Protein AF-A0YTQ5-F1 (afdb_monomer)

Nearest PDB structures (foldseek):
  7znp-assembly1_A  TM=3.981E-01  e=5.243E-01  Alteromonas mediterranea
  6s9u-assembly1_A  TM=4.055E-01  e=9.397E-01  Ilumatobacter coccineus YM16-304
  5c2t-assembly1_D  TM=2.942E-01  e=3.392E+00  Ascaris suum
  6jwp-assembly1_E  TM=3.728E-01  e=4.540E+00  Saccharomyces cerevisiae S288C

Mean predicted aligned error: 13.23 Å

Foldseek 3Di:
DDDDDDDDDDPPPDDPDPVVVCCVVVVVVVVVQLVLQVVQQDDPVVVLVVVLVVVLVVCLVVQLDLVNDDPVCNVCSVVSSVVSSVVSVVCSVVSSVQQVVQWDWDDDSFWIWIWGQDPVPRWIKIWIGGRNDIDIDTPVNVVVVVVVVVVVVVVVVVPVPD

Secondary structure (DSSP, 8-state):
------------------HHHHHHHHHHHHHHHHHHHHHHSPPHHHHHHHHHHHHHHHHHHHHSSGGGS-GGGGGGHHHHHHHHHHHHHHTHHHHHHHHHHTEEEEE-SS-EEEEEEETTTTEEEEEEEETTEEEEEEHHHHHHHHHHHHHHHHHHHTSS--

pLDDT: mean 80.43, std 16.15, range [39.75, 96.88]

Solvent-accessible surface area (backbone atoms only — not comparable to full-atom values): 9324 Å² total; per-residue (Å²): 138,82,82,82,82,80,80,79,81,76,85,74,84,67,87,76,79,61,59,70,61,52,51,53,56,48,48,53,54,51,51,51,51,35,51,51,21,60,73,36,37,64,50,71,67,57,48,40,54,50,53,28,51,51,50,41,52,53,48,33,72,73,57,39,37,68,87,73,50,60,75,96,46,56,96,51,37,66,62,50,28,54,50,42,42,50,53,48,57,73,40,35,67,62,47,26,53,50,46,57,72,33,42,49,79,47,80,53,73,60,35,33,41,35,42,33,49,38,88,90,72,82,44,49,38,43,31,43,26,40,78,59,41,79,50,77,43,50,60,65,61,53,53,51,51,56,50,49,56,54,50,57,53,56,56,59,64,67,70,81,75,124

Structure (mmCIF, N/CA/C/O backbone):
data_AF-A0YTQ5-F1
#
_entry.id   AF-A0YTQ5-F1
#
loop_
_atom_site.group_PDB
_atom_site.id
_atom_site.type_symbol
_atom_site.label_atom_id
_atom_site.label_alt_id
_atom_site.label_comp_id
_atom_site.label_asym_id
_atom_site.label_entity_id
_atom_site.label_seq_id
_atom_site.pdbx_PDB_ins_code
_atom_site.Cartn_x
_atom_site.Cartn_y
_atom_site.Cartn_z
_atom_site.occupancy
_atom_site.B_iso_or_equiv
_atom_site.auth_seq_id
_atom_site.auth_comp_id
_atom_site.auth_asym_id
_atom_site.auth_atom_id
_atom_site.pdbx_PDB_model_num
ATOM 1 N N . MET A 1 1 ? 83.526 -1.079 -11.190 1.00 42.47 1 MET A N 1
ATOM 2 C CA . MET A 1 1 ? 82.740 -2.138 -11.859 1.00 42.47 1 MET A CA 1
ATOM 3 C C . MET A 1 1 ? 81.301 -2.007 -11.394 1.00 42.47 1 MET A C 1
ATOM 5 O O . MET A 1 1 ? 81.022 -2.315 -10.246 1.00 42.47 1 MET A O 1
ATOM 9 N N . ILE A 1 2 ? 80.430 -1.446 -12.232 1.00 43.84 2 ILE A N 1
ATOM 10 C CA . ILE A 1 2 ? 78.997 -1.292 -11.948 1.00 43.84 2 ILE A CA 1
ATOM 11 C C . ILE A 1 2 ? 78.307 -2.467 -12.641 1.00 43.84 2 ILE A C 1
ATOM 13 O O . ILE A 1 2 ? 78.365 -2.571 -13.864 1.00 43.84 2 ILE A O 1
ATOM 17 N N . GLY A 1 3 ? 77.753 -3.393 -11.859 1.00 43.78 3 GLY A N 1
ATOM 18 C CA . GLY A 1 3 ? 77.013 -4.539 -12.378 1.00 43.78 3 GLY A CA 1
ATOM 19 C C . GLY A 1 3 ? 75.691 -4.088 -12.994 1.00 43.78 3 GLY A C 1
ATOM 20 O O . GLY A 1 3 ? 74.918 -3.371 -12.362 1.00 43.78 3 GLY A O 1
ATOM 21 N N . THR A 1 4 ? 75.434 -4.497 -14.231 1.00 55.09 4 THR A N 1
ATOM 22 C CA . THR A 1 4 ? 74.148 -4.309 -14.904 1.00 55.09 4 THR A CA 1
ATOM 23 C C . THR A 1 4 ? 73.135 -5.296 -14.327 1.00 55.09 4 THR A C 1
ATOM 25 O O . THR A 1 4 ? 73.301 -6.507 -14.458 1.00 55.09 4 THR A O 1
ATOM 28 N N . PHE A 1 5 ? 72.088 -4.788 -13.675 1.00 56.31 5 PHE A N 1
ATOM 29 C CA . PHE A 1 5 ? 70.938 -5.597 -13.271 1.00 56.31 5 PHE A CA 1
ATOM 30 C C . PHE A 1 5 ? 70.065 -5.879 -14.496 1.00 56.31 5 PHE A C 1
ATOM 32 O O . PHE A 1 5 ? 69.359 -4.998 -14.988 1.00 56.31 5 PHE A O 1
ATOM 39 N N . ASP A 1 6 ? 70.112 -7.118 -14.977 1.00 59.19 6 ASP A N 1
ATOM 40 C CA . ASP A 1 6 ? 69.245 -7.608 -16.043 1.00 59.19 6 ASP A CA 1
ATOM 41 C C . ASP A 1 6 ? 67.831 -7.864 -15.494 1.00 59.19 6 ASP A C 1
ATOM 43 O O . ASP A 1 6 ? 67.603 -8.735 -14.647 1.00 59.19 6 ASP A O 1
ATOM 47 N N . ARG A 1 7 ? 66.854 -7.071 -15.946 1.00 57.75 7 ARG A N 1
ATOM 48 C CA . ARG A 1 7 ? 65.451 -7.191 -15.527 1.00 57.75 7 ARG A CA 1
ATOM 49 C C . ARG A 1 7 ? 64.755 -8.244 -16.388 1.00 57.75 7 ARG A C 1
ATOM 51 O O . ARG A 1 7 ? 64.278 -7.956 -17.484 1.00 57.75 7 ARG A O 1
ATOM 58 N N . LYS A 1 8 ? 64.656 -9.467 -15.863 1.00 50.00 8 LYS A N 1
ATOM 59 C CA . LYS A 1 8 ? 63.884 -10.576 -16.447 1.00 50.00 8 LYS A CA 1
ATOM 60 C C . LYS A 1 8 ? 62.426 -10.138 -16.680 1.00 50.00 8 LYS A C 1
ATOM 62 O O . LYS A 1 8 ? 61.692 -9.902 -15.720 1.00 50.00 8 LYS A O 1
ATOM 67 N N . LYS A 1 9 ? 61.996 -10.023 -17.945 1.00 56.59 9 LYS A N 1
ATOM 68 C CA . LYS A 1 9 ? 60.581 -9.812 -18.303 1.00 56.59 9 LYS A CA 1
ATOM 69 C C . LYS A 1 9 ? 59.762 -11.005 -17.810 1.00 56.59 9 LYS A C 1
ATOM 71 O O . LYS A 1 9 ? 59.988 -12.137 -18.233 1.00 56.59 9 LYS A O 1
ATOM 76 N N . ASN A 1 10 ? 58.821 -10.749 -16.909 1.00 58.88 10 ASN A N 1
ATOM 77 C CA . ASN A 1 10 ? 57.814 -11.716 -16.507 1.00 58.88 10 ASN A CA 1
ATOM 78 C C . ASN A 1 10 ? 56.768 -11.848 -17.625 1.00 58.88 10 ASN A C 1
ATOM 80 O O . ASN A 1 10 ? 56.145 -10.874 -18.040 1.00 58.88 10 ASN A O 1
ATOM 84 N N . ASN A 1 11 ? 56.572 -13.070 -18.120 1.00 57.09 11 ASN A N 1
ATOM 85 C CA . ASN A 1 11 ? 55.411 -13.408 -18.936 1.00 57.09 11 ASN A CA 1
ATOM 86 C C . ASN A 1 11 ? 54.188 -13.473 -18.017 1.00 57.09 11 ASN A C 1
ATOM 88 O O . ASN A 1 11 ? 53.799 -14.539 -17.544 1.00 57.09 11 ASN A O 1
ATOM 92 N N . SER A 1 12 ? 53.597 -12.315 -17.745 1.00 57.25 12 SER A N 1
ATOM 93 C CA . SER A 1 12 ? 52.259 -12.226 -17.177 1.00 57.25 12 SER A CA 1
ATOM 94 C C . SER A 1 12 ? 51.286 -12.673 -18.263 1.00 57.25 12 SER A C 1
ATOM 96 O O . SER A 1 12 ? 50.953 -11.899 -19.162 1.00 57.25 12 SER A O 1
ATOM 98 N N . GLY A 1 13 ? 50.875 -13.943 -18.221 1.00 56.34 13 GLY A N 1
ATOM 99 C CA . GLY A 1 13 ? 49.740 -14.455 -18.984 1.00 56.34 13 GLY A CA 1
ATOM 100 C C . GLY A 1 13 ? 48.479 -13.721 -18.542 1.00 56.34 13 GLY A C 1
ATOM 101 O O . GLY A 1 13 ? 47.751 -14.189 -17.675 1.00 56.34 13 GLY A O 1
ATOM 102 N N . GLY A 1 14 ? 48.284 -12.518 -19.077 1.00 55.03 14 GLY A N 1
ATOM 103 C CA . GLY A 1 14 ? 47.143 -11.677 -18.773 1.00 55.03 14 GLY A CA 1
ATOM 104 C C . GLY A 1 14 ? 45.879 -12.364 -19.257 1.00 55.03 14 GLY A C 1
ATOM 105 O O . GLY A 1 14 ? 45.774 -12.711 -20.434 1.00 55.03 14 GLY A O 1
ATOM 106 N N . PHE A 1 15 ? 44.924 -12.548 -18.349 1.00 65.88 15 PHE A N 1
ATOM 107 C CA . PHE A 1 15 ? 43.545 -12.839 -18.702 1.00 65.88 15 PHE A CA 1
ATOM 108 C C . PHE A 1 15 ? 43.096 -11.775 -19.711 1.00 65.88 15 PHE A C 1
ATOM 110 O O . PHE A 1 15 ? 43.028 -10.591 -19.385 1.00 65.88 15 PHE A O 1
ATOM 117 N N . LYS A 1 16 ? 42.889 -12.183 -20.966 1.00 65.12 16 LYS A N 1
ATOM 118 C CA . LYS A 1 16 ? 42.344 -11.336 -22.029 1.00 65.12 16 LYS A CA 1
ATOM 119 C C . LYS A 1 16 ? 40.848 -11.643 -22.117 1.00 65.12 16 LYS A C 1
ATOM 121 O O . LYS A 1 16 ? 40.485 -12.551 -22.865 1.00 65.12 16 LYS A O 1
ATOM 126 N N . PRO A 1 17 ? 39.981 -10.975 -21.332 1.00 63.59 17 PRO A N 1
ATOM 127 C CA . PRO A 1 17 ? 38.548 -11.192 -21.440 1.00 63.59 17 PRO A CA 1
ATOM 128 C C . PRO A 1 17 ? 38.102 -10.849 -22.858 1.00 63.59 17 PRO A C 1
ATOM 130 O O . PRO A 1 17 ? 38.421 -9.783 -23.390 1.00 63.59 17 PRO A O 1
ATOM 133 N N . ASN A 1 18 ? 37.365 -11.765 -23.478 1.00 71.81 18 ASN A N 1
ATOM 134 C CA . ASN A 1 18 ? 36.719 -11.497 -24.750 1.00 71.81 18 ASN A CA 1
ATOM 135 C C . ASN A 1 18 ? 35.462 -10.658 -24.482 1.00 71.81 18 ASN A C 1
ATOM 137 O O . ASN A 1 18 ? 34.367 -11.193 -24.318 1.00 71.81 18 ASN A O 1
ATOM 141 N N . TRP A 1 19 ? 35.641 -9.339 -24.373 1.00 73.00 19 TRP A N 1
ATOM 142 C CA . TRP A 1 19 ? 34.585 -8.384 -24.023 1.00 73.00 19 TRP A CA 1
ATOM 143 C C . TRP A 1 19 ? 33.344 -8.496 -24.918 1.00 73.00 19 TRP A C 1
ATOM 145 O O . TRP A 1 19 ? 32.240 -8.301 -24.427 1.00 73.00 19 TRP A O 1
ATOM 155 N N . GLY A 1 20 ? 33.492 -8.876 -26.191 1.00 71.94 20 GLY A N 1
ATOM 156 C CA . GLY A 1 20 ? 32.354 -9.093 -27.092 1.00 71.94 20 GLY A CA 1
ATOM 157 C C . GLY A 1 20 ? 31.476 -10.286 -26.698 1.00 71.94 20 GLY A C 1
ATOM 158 O O . GLY A 1 20 ? 30.254 -10.191 -26.758 1.00 71.94 20 GLY A O 1
ATOM 159 N N . ASP A 1 21 ? 32.078 -11.383 -26.230 1.00 72.19 21 ASP A N 1
ATOM 160 C CA . ASP A 1 21 ? 31.340 -12.583 -25.808 1.00 72.19 21 ASP A CA 1
ATOM 161 C C . ASP A 1 21 ? 30.689 -12.382 -24.427 1.00 72.19 21 ASP A C 1
ATOM 163 O O . ASP A 1 21 ? 29.564 -12.822 -24.187 1.00 72.19 21 ASP A O 1
ATOM 167 N N . PHE A 1 22 ? 31.357 -11.638 -23.535 1.00 69.44 22 PHE A N 1
ATOM 168 C CA . PHE A 1 22 ? 30.814 -11.271 -22.223 1.00 69.44 22 PHE A CA 1
ATOM 169 C C . PHE A 1 22 ? 29.667 -10.256 -22.332 1.00 69.44 22 PHE A C 1
ATOM 171 O O . PHE A 1 22 ? 28.631 -10.435 -21.697 1.00 69.44 22 PHE A O 1
ATOM 178 N N . LEU A 1 23 ? 29.810 -9.227 -23.176 1.00 76.88 23 LEU A N 1
ATOM 179 C CA . LEU A 1 23 ? 28.740 -8.263 -23.441 1.00 76.88 23 LEU A CA 1
ATOM 180 C C . LEU A 1 23 ? 27.572 -8.914 -24.187 1.00 76.88 23 LEU A C 1
ATOM 182 O O . LEU A 1 23 ? 26.428 -8.633 -23.853 1.00 76.88 23 LEU A O 1
ATOM 186 N N . GLY A 1 24 ? 27.832 -9.824 -25.131 1.00 79.12 24 GLY A N 1
ATOM 187 C CA . GLY A 1 24 ? 26.782 -10.558 -25.840 1.00 79.12 24 GLY A CA 1
ATOM 188 C C . GLY A 1 24 ? 25.944 -11.440 -24.910 1.00 79.12 24 GLY A C 1
ATOM 189 O O . GLY A 1 24 ? 24.721 -11.320 -24.876 1.00 79.12 24 GLY A O 1
ATOM 190 N N . LYS A 1 25 ? 26.589 -12.291 -24.102 1.00 80.94 25 LYS A N 1
ATOM 191 C CA . LYS A 1 25 ? 25.885 -13.177 -23.154 1.00 80.94 25 LYS A CA 1
ATOM 192 C C . LYS A 1 25 ? 25.261 -12.401 -21.993 1.00 80.94 25 LYS A C 1
ATOM 194 O O . LYS A 1 25 ? 24.131 -12.691 -21.607 1.00 80.94 25 LYS A O 1
ATOM 199 N N . GLY A 1 26 ? 25.958 -11.390 -21.477 1.00 86.31 26 GLY A N 1
ATOM 200 C CA . GLY A 1 26 ? 25.449 -10.510 -20.426 1.00 86.31 26 GLY A CA 1
ATOM 201 C C . GLY A 1 26 ? 24.220 -9.716 -20.870 1.00 86.31 26 GLY A C 1
ATOM 202 O O . GLY A 1 26 ? 23.243 -9.646 -20.130 1.00 86.31 26 GLY A O 1
ATOM 203 N N . ALA A 1 27 ? 24.216 -9.191 -22.100 1.00 87.38 27 ALA A N 1
ATOM 204 C CA . ALA A 1 27 ? 23.068 -8.473 -22.651 1.00 87.38 27 ALA A CA 1
ATOM 205 C C . ALA A 1 27 ? 21.831 -9.370 -22.788 1.00 87.38 27 ALA A C 1
ATOM 207 O O . ALA A 1 27 ? 20.730 -8.925 -22.476 1.00 87.38 27 ALA A O 1
ATOM 208 N N . ILE A 1 28 ? 22.000 -10.634 -23.194 1.00 89.25 28 ILE A N 1
ATOM 209 C CA . ILE A 1 28 ? 20.88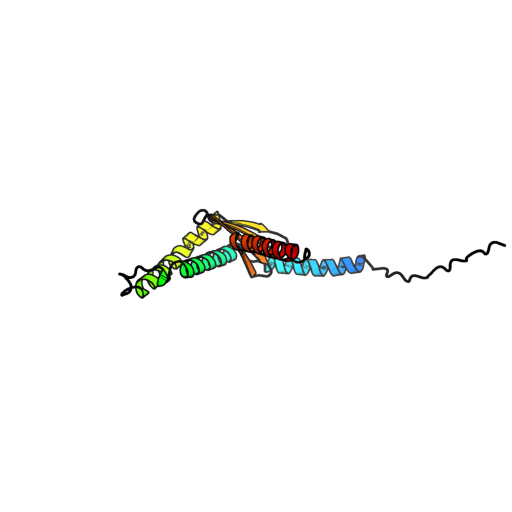7 -11.593 -23.284 1.00 89.25 28 ILE A CA 1
ATOM 210 C C . ILE A 1 28 ? 20.272 -11.837 -21.902 1.00 89.25 28 ILE A C 1
ATOM 212 O O . ILE A 1 28 ? 19.055 -11.755 -21.751 1.00 89.25 28 ILE A O 1
ATOM 216 N N . VAL A 1 29 ? 21.097 -12.087 -20.881 1.00 90.25 29 VAL A N 1
ATOM 217 C CA . VAL A 1 29 ? 20.609 -12.303 -19.508 1.00 90.25 29 VAL A CA 1
ATOM 218 C C . VAL A 1 29 ? 19.894 -11.059 -18.972 1.00 90.25 29 VAL A C 1
ATOM 220 O O . VAL A 1 29 ? 18.808 -11.179 -18.409 1.00 90.25 29 VAL A O 1
ATOM 223 N N . LEU A 1 30 ? 20.449 -9.862 -19.193 1.00 88.69 30 LEU A N 1
ATOM 224 C CA . LEU A 1 30 ? 19.817 -8.603 -18.784 1.00 88.69 30 LEU A CA 1
ATOM 225 C C . LEU A 1 30 ? 18.500 -8.339 -19.519 1.00 88.69 30 LEU A C 1
ATOM 227 O O . LEU A 1 30 ? 17.553 -7.861 -18.903 1.00 88.69 30 LEU A O 1
ATOM 231 N N . ALA A 1 31 ? 18.414 -8.670 -20.809 1.00 87.62 31 ALA A N 1
ATOM 232 C CA . ALA A 1 31 ? 17.188 -8.524 -21.585 1.00 87.62 31 ALA A CA 1
ATOM 233 C C . ALA A 1 31 ? 16.086 -9.467 -21.087 1.00 87.62 31 ALA A C 1
ATOM 235 O O . ALA A 1 31 ? 14.940 -9.046 -20.9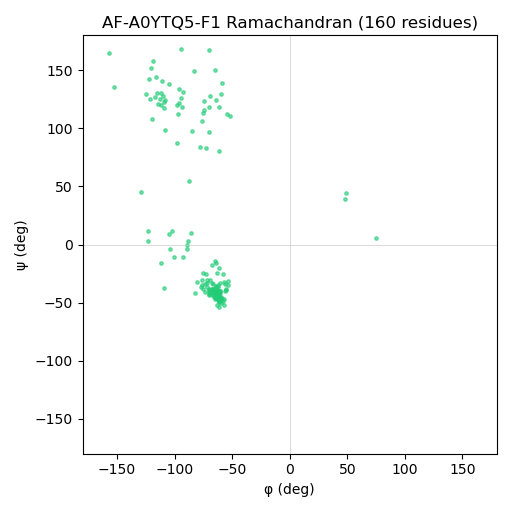44 1.00 87.62 31 ALA A O 1
ATOM 236 N N . ILE A 1 32 ? 16.435 -10.718 -20.765 1.00 89.38 32 ILE A N 1
ATOM 237 C CA . ILE A 1 32 ? 15.501 -11.669 -20.149 1.00 89.38 32 ILE A CA 1
ATOM 238 C C . ILE A 1 32 ? 15.037 -11.132 -18.791 1.00 89.38 32 ILE A C 1
ATOM 240 O O . ILE A 1 32 ? 13.835 -11.065 -18.548 1.00 89.38 32 ILE A O 1
ATOM 244 N N . LEU A 1 33 ? 15.962 -10.688 -17.934 1.00 87.88 33 LEU A N 1
ATOM 245 C CA . LEU A 1 33 ? 15.628 -10.123 -16.625 1.00 87.88 33 LEU A CA 1
ATOM 246 C C . LEU A 1 33 ? 14.673 -8.927 -16.759 1.00 87.88 33 LEU A C 1
ATOM 248 O O . LEU A 1 33 ? 13.600 -8.930 -16.160 1.00 87.88 33 LEU A O 1
ATOM 252 N N . ALA A 1 34 ? 15.017 -7.946 -17.594 1.00 85.25 34 ALA A N 1
ATOM 253 C CA . ALA A 1 34 ? 14.187 -6.770 -17.831 1.00 85.25 34 ALA A CA 1
ATOM 254 C C . ALA A 1 34 ? 12.811 -7.138 -18.406 1.00 85.25 34 ALA A C 1
ATOM 256 O O . ALA A 1 34 ? 11.806 -6.585 -17.972 1.00 85.25 34 ALA A O 1
ATOM 257 N N . GLY A 1 35 ? 12.742 -8.107 -19.324 1.00 86.62 35 GLY A N 1
ATOM 258 C CA . GLY A 1 35 ? 11.478 -8.607 -19.866 1.00 86.62 35 GLY A CA 1
ATOM 259 C C . GLY A 1 35 ? 10.606 -9.279 -18.803 1.00 86.62 35 GLY A C 1
ATOM 260 O O . GLY A 1 35 ? 9.420 -8.976 -18.700 1.00 86.62 35 GLY A O 1
ATOM 261 N N . THR A 1 36 ? 11.186 -10.148 -17.969 1.00 86.06 36 THR A N 1
ATOM 262 C CA . THR A 1 36 ? 10.447 -10.797 -16.871 1.00 86.06 36 THR A CA 1
ATOM 263 C C . THR A 1 36 ? 9.938 -9.781 -15.857 1.00 86.06 36 THR A C 1
ATOM 265 O O . THR A 1 36 ? 8.776 -9.855 -15.464 1.00 86.06 36 THR A O 1
ATOM 268 N N . MET A 1 37 ? 10.752 -8.794 -15.475 1.00 82.50 37 MET A N 1
ATOM 269 C CA . MET A 1 37 ? 10.322 -7.718 -14.585 1.00 82.50 37 MET A CA 1
ATOM 270 C C . MET A 1 37 ? 9.249 -6.854 -15.230 1.00 82.50 37 MET A C 1
ATOM 272 O O . MET A 1 37 ? 8.239 -6.618 -14.592 1.00 82.50 37 MET A O 1
ATOM 276 N N . TYR A 1 38 ? 9.376 -6.459 -16.496 1.00 82.12 38 TYR A N 1
ATOM 277 C CA . TYR A 1 38 ? 8.318 -5.705 -17.173 1.00 82.12 38 TYR A CA 1
ATOM 278 C C . TYR A 1 38 ? 6.960 -6.429 -17.142 1.00 82.12 38 TYR A C 1
ATOM 280 O O . TYR A 1 38 ? 5.931 -5.789 -16.950 1.00 82.12 38 TYR A O 1
ATOM 288 N N . LEU A 1 39 ? 6.961 -7.759 -17.283 1.00 83.19 39 LEU A N 1
ATOM 289 C CA . LEU A 1 39 ? 5.744 -8.577 -17.282 1.00 83.19 39 LEU A CA 1
ATOM 290 C C . LEU A 1 39 ? 5.196 -8.890 -15.883 1.00 83.19 39 LEU A C 1
ATOM 292 O O . LEU A 1 39 ? 3.990 -9.047 -15.728 1.00 83.19 39 LEU A O 1
ATOM 296 N N . THR A 1 40 ? 6.065 -9.025 -14.882 1.00 84.19 40 THR A N 1
ATOM 297 C CA . THR A 1 40 ? 5.686 -9.430 -13.514 1.00 84.19 40 THR A CA 1
ATOM 298 C C . THR A 1 40 ? 5.596 -8.263 -12.541 1.00 84.19 40 THR A C 1
ATOM 300 O O . THR A 1 40 ? 5.137 -8.444 -11.418 1.00 84.19 40 THR A O 1
ATOM 303 N N . ASN A 1 41 ? 6.059 -7.072 -12.921 1.00 83.25 41 ASN A N 1
ATOM 304 C CA . ASN A 1 41 ? 6.009 -5.899 -12.066 1.00 83.25 41 ASN A CA 1
ATOM 305 C C . ASN A 1 41 ? 4.546 -5.451 -11.924 1.00 83.25 41 ASN A C 1
ATOM 307 O O . ASN A 1 41 ? 3.911 -5.128 -12.935 1.00 83.25 41 ASN A O 1
ATOM 311 N N . PRO A 1 42 ? 4.000 -5.451 -10.698 1.00 85.69 42 PRO A N 1
ATOM 312 C CA . PRO A 1 42 ? 2.568 -5.358 -10.511 1.00 85.69 42 PRO A CA 1
ATOM 313 C C . PRO A 1 42 ? 1.996 -4.019 -10.989 1.00 85.69 42 PRO A C 1
ATOM 315 O O . PRO A 1 42 ? 2.646 -2.960 -11.014 1.00 85.69 42 PRO A O 1
ATOM 318 N N . SER A 1 43 ? 0.742 -4.087 -11.415 1.00 89.00 43 SER A N 1
ATOM 319 C CA . SER A 1 43 ? -0.012 -2.967 -11.955 1.00 89.00 43 SER A CA 1
ATOM 320 C C . SER A 1 43 ? -0.353 -1.933 -10.874 1.00 89.00 43 SER A C 1
ATOM 322 O O . SER A 1 43 ? -0.238 -2.174 -9.670 1.00 89.00 43 SER A O 1
ATOM 324 N N . ARG A 1 44 ? -0.808 -0.748 -11.308 1.00 90.19 44 ARG A N 1
ATOM 325 C CA . ARG A 1 44 ? -1.302 0.276 -10.372 1.00 90.19 44 ARG A CA 1
ATOM 326 C C . ARG A 1 44 ? -2.525 -0.242 -9.614 1.00 90.19 44 ARG A C 1
ATOM 328 O O . ARG A 1 44 ? -2.623 -0.010 -8.422 1.00 90.19 44 ARG A O 1
ATOM 335 N N . GLU A 1 45 ? -3.422 -0.965 -10.276 1.00 93.19 45 GLU A N 1
ATOM 336 C CA . GLU A 1 45 ? -4.620 -1.534 -9.649 1.00 93.19 45 GLU A CA 1
ATOM 337 C C . GLU A 1 45 ? -4.271 -2.545 -8.547 1.00 93.19 45 GLU A C 1
ATOM 339 O O . GLU A 1 45 ? -4.823 -2.484 -7.448 1.00 93.19 45 GLU A O 1
ATOM 344 N N . GLU A 1 46 ? -3.287 -3.411 -8.794 1.00 93.75 46 GLU A N 1
ATOM 345 C CA . GLU A 1 46 ? -2.767 -4.338 -7.783 1.00 93.75 46 GLU A CA 1
ATOM 346 C C . GLU A 1 46 ? -2.153 -3.590 -6.595 1.00 93.75 46 GLU A C 1
ATOM 348 O O . GLU A 1 46 ? -2.402 -3.964 -5.448 1.00 93.75 46 GLU A O 1
ATOM 353 N N . TYR A 1 47 ? -1.426 -2.495 -6.850 1.00 93.88 47 TYR A N 1
ATOM 354 C CA . TYR A 1 47 ? -0.911 -1.633 -5.785 1.00 93.88 47 TYR A CA 1
ATOM 355 C C . TYR A 1 47 ? -2.040 -1.022 -4.951 1.00 93.88 47 TYR A C 1
ATOM 357 O O . TYR A 1 47 ? -1.994 -1.069 -3.725 1.00 93.88 47 TYR A O 1
ATOM 365 N N . LEU A 1 48 ? -3.078 -0.488 -5.596 1.00 94.94 48 LEU A N 1
ATOM 366 C CA . LEU A 1 48 ? -4.226 0.104 -4.911 1.00 94.94 48 LEU A CA 1
ATOM 367 C C . LEU A 1 48 ? -4.955 -0.921 -4.031 1.00 94.94 48 LEU A C 1
ATOM 369 O O . LEU A 1 48 ? -5.343 -0.611 -2.902 1.00 94.94 48 LEU A O 1
ATOM 373 N N . ASN A 1 49 ? -5.100 -2.157 -4.510 1.00 95.88 49 ASN A N 1
ATOM 374 C CA . ASN A 1 49 ? -5.673 -3.249 -3.728 1.00 95.88 49 ASN A CA 1
ATOM 375 C C . ASN A 1 49 ? -4.795 -3.625 -2.531 1.00 95.88 49 ASN A C 1
ATOM 377 O O . ASN A 1 49 ? -5.320 -3.781 -1.425 1.00 95.88 49 ASN A O 1
ATOM 381 N N . TYR A 1 50 ? -3.483 -3.742 -2.736 1.00 95.19 50 TYR A N 1
ATOM 382 C CA . TYR A 1 50 ? -2.513 -4.028 -1.682 1.00 95.19 50 TYR A CA 1
ATOM 383 C C . TYR A 1 50 ? -2.501 -2.931 -0.606 1.00 95.19 50 TYR A C 1
ATOM 385 O O . TYR A 1 50 ? -2.717 -3.218 0.572 1.00 95.19 50 TYR A O 1
ATOM 393 N N . ALA A 1 51 ? -2.316 -1.672 -1.008 1.00 93.88 51 ALA A N 1
ATOM 394 C CA . ALA A 1 51 ? -2.154 -0.543 -0.099 1.00 93.88 51 ALA A CA 1
ATOM 395 C C . ALA A 1 51 ? -3.439 -0.255 0.694 1.00 93.88 51 ALA A C 1
ATOM 397 O O . ALA A 1 51 ? -3.383 -0.059 1.907 1.00 93.88 51 ALA A O 1
ATOM 398 N N . SER A 1 52 ? -4.609 -0.305 0.042 1.00 94.31 52 SER A N 1
ATOM 399 C CA . SER A 1 52 ? -5.896 -0.140 0.736 1.00 94.31 52 SER A CA 1
ATOM 400 C C . SER A 1 52 ? -6.155 -1.261 1.739 1.00 94.31 52 SER A C 1
ATOM 402 O O . SER A 1 52 ? -6.621 -0.998 2.844 1.00 94.31 52 SER A O 1
ATOM 404 N N . GLY A 1 53 ? -5.820 -2.506 1.382 1.00 94.94 53 GLY A N 1
ATOM 405 C CA . GLY A 1 53 ? -5.934 -3.650 2.282 1.00 94.94 53 GLY A CA 1
ATOM 406 C C . GLY A 1 53 ? -5.036 -3.493 3.505 1.00 94.94 53 GLY A C 1
ATOM 407 O O . GLY A 1 53 ? -5.508 -3.640 4.630 1.00 94.94 53 GLY A O 1
ATOM 408 N N . ARG A 1 54 ? -3.770 -3.115 3.291 1.00 92.25 54 ARG A N 1
ATOM 409 C CA . ARG A 1 54 ? -2.816 -2.890 4.378 1.00 92.25 54 ARG A CA 1
ATOM 410 C C . ARG A 1 54 ? -3.296 -1.805 5.338 1.00 92.25 54 ARG A C 1
ATOM 412 O O . ARG A 1 54 ? -3.276 -2.023 6.545 1.00 92.25 54 ARG A O 1
ATOM 419 N N . LEU A 1 55 ? -3.787 -0.684 4.811 1.00 91.06 55 LEU A N 1
ATOM 420 C CA . LEU A 1 55 ? -4.272 0.413 5.643 1.00 91.06 55 LEU A CA 1
ATOM 421 C C . LEU A 1 55 ? -5.539 0.044 6.426 1.00 91.06 55 LEU A C 1
ATOM 423 O O . LEU A 1 55 ? -5.664 0.418 7.589 1.00 91.06 55 LEU A O 1
ATOM 427 N N . VAL A 1 56 ? -6.464 -0.712 5.822 1.00 94.75 56 VAL A N 1
ATOM 428 C CA . VAL A 1 56 ? -7.642 -1.252 6.525 1.00 94.75 56 VAL A CA 1
ATOM 429 C C . VAL A 1 56 ? -7.206 -2.131 7.695 1.00 94.75 56 VAL A C 1
ATOM 431 O O . VAL A 1 56 ? -7.710 -1.948 8.800 1.00 94.75 56 VAL A O 1
ATOM 434 N N 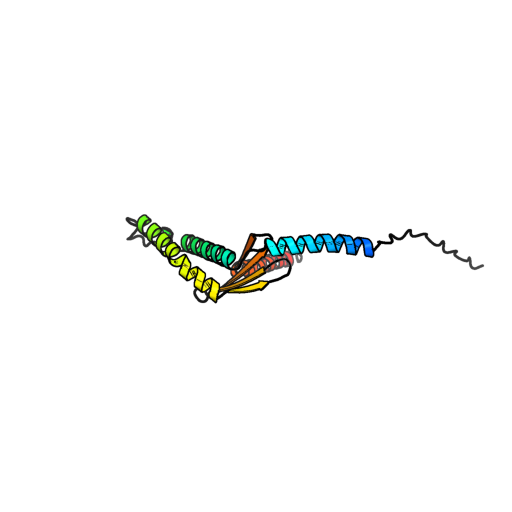. THR A 1 57 ? -6.253 -3.040 7.475 1.00 94.56 57 THR A N 1
ATOM 435 C CA . THR A 1 57 ? -5.719 -3.907 8.532 1.00 94.56 57 THR A CA 1
ATOM 436 C C . THR A 1 57 ? -5.068 -3.093 9.650 1.00 94.56 57 THR A C 1
ATOM 438 O O . THR A 1 57 ? -5.425 -3.272 10.810 1.00 94.56 57 THR A O 1
ATOM 441 N N . GLU A 1 58 ? -4.192 -2.141 9.321 1.00 91.19 58 GLU A N 1
ATOM 442 C CA . GLU A 1 58 ? -3.531 -1.293 10.324 1.00 91.19 58 GLU A CA 1
ATOM 443 C C . GLU A 1 58 ? -4.533 -0.443 11.120 1.00 91.19 58 GLU A C 1
ATOM 445 O O . GLU A 1 58 ? -4.415 -0.310 12.340 1.00 91.19 58 GLU A O 1
ATOM 450 N N . ALA A 1 59 ? -5.559 0.102 10.462 1.00 91.69 59 ALA A N 1
ATOM 451 C CA . ALA A 1 59 ? -6.621 0.850 11.126 1.00 91.69 59 ALA A CA 1
ATOM 452 C C . ALA A 1 59 ? -7.445 -0.039 12.071 1.00 91.69 59 ALA A C 1
ATOM 454 O O . ALA A 1 59 ? -7.766 0.378 13.185 1.00 91.69 59 ALA A O 1
ATOM 455 N N . GLN A 1 60 ? -7.764 -1.270 11.664 1.00 94.44 60 GLN A N 1
ATOM 456 C CA . GLN A 1 60 ? -8.470 -2.230 12.514 1.00 94.44 60 GLN A CA 1
ATOM 457 C C . GLN A 1 60 ? -7.635 -2.626 13.735 1.00 94.44 60 GLN A C 1
ATOM 459 O O . GLN A 1 60 ? -8.139 -2.570 14.855 1.00 94.44 60 GLN A O 1
ATOM 464 N N . GLU A 1 61 ? -6.360 -2.958 13.538 1.00 93.56 61 GLU A N 1
ATOM 465 C CA . GLU A 1 61 ? -5.435 -3.329 14.614 1.00 93.56 61 GLU A CA 1
ATOM 466 C C . GLU A 1 61 ? -5.209 -2.183 15.605 1.00 93.56 61 GLU A C 1
ATOM 468 O O . GLU A 1 61 ? -5.105 -2.409 16.810 1.00 93.56 61 GLU A O 1
ATOM 473 N N .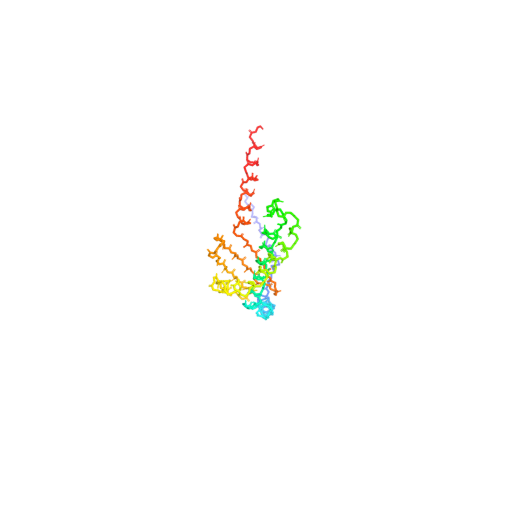 LYS A 1 62 ? -5.163 -0.939 15.115 1.00 91.00 62 LYS A N 1
ATOM 474 C CA . LYS A 1 62 ? -4.910 0.233 15.955 1.00 91.00 62 LYS A CA 1
ATOM 475 C C . LYS A 1 62 ? -6.160 0.747 16.663 1.00 91.00 62 LYS A C 1
ATOM 477 O O . LYS A 1 62 ? -6.075 1.143 17.825 1.00 91.00 62 LYS A O 1
ATOM 482 N N . TRP A 1 63 ? -7.300 0.798 15.976 1.00 91.38 63 TRP A N 1
ATOM 483 C CA . TRP A 1 63 ? -8.500 1.485 16.468 1.00 91.38 63 TRP A CA 1
ATOM 484 C C . TRP A 1 63 ? -9.625 0.537 16.871 1.00 91.38 63 TRP A C 1
ATOM 486 O O . TRP A 1 63 ? -10.268 0.779 17.891 1.00 91.38 63 TRP A O 1
ATOM 496 N N . CYS A 1 64 ? -9.827 -0.568 16.158 1.00 94.31 64 CYS A N 1
ATOM 497 C CA . CYS A 1 64 ? -10.918 -1.508 16.421 1.00 94.31 64 CYS A CA 1
ATOM 498 C C . CYS A 1 64 ? -10.526 -2.575 17.454 1.00 94.31 64 CYS A C 1
ATOM 500 O O . CYS A 1 64 ? -10.636 -3.774 17.204 1.00 94.31 64 CYS A O 1
ATOM 502 N N . THR A 1 65 ? -10.072 -2.146 18.633 1.00 94.31 65 THR A N 1
ATOM 503 C CA . THR A 1 65 ? -9.693 -3.044 19.733 1.00 94.31 65 THR A CA 1
ATOM 504 C C . THR A 1 65 ? -10.529 -2.772 20.975 1.00 94.31 65 THR A C 1
ATOM 506 O O . THR A 1 65 ? -10.956 -1.642 21.214 1.00 94.31 65 THR A O 1
ATOM 509 N N . LYS A 1 66 ? -10.734 -3.805 21.806 1.00 90.69 66 LYS A N 1
ATOM 510 C CA . LYS A 1 66 ? -11.454 -3.667 23.084 1.00 90.69 66 LYS A CA 1
ATOM 511 C C . LYS A 1 66 ? -10.807 -2.620 23.999 1.00 90.69 66 LYS A C 1
ATOM 513 O O . LYS A 1 66 ? -11.519 -1.922 24.705 1.00 90.69 66 LYS A O 1
ATOM 518 N N . SER A 1 67 ? -9.484 -2.468 23.938 1.00 89.56 67 SER A N 1
ATOM 519 C CA . SER A 1 67 ? -8.726 -1.491 24.731 1.00 89.56 67 SER A CA 1
ATOM 520 C C . SER A 1 67 ? -9.089 -0.035 24.425 1.00 89.56 67 SER A C 1
ATOM 522 O O . SER A 1 67 ? -8.907 0.827 25.278 1.00 89.56 67 SER A O 1
ATOM 524 N N . ASN A 1 68 ? -9.611 0.246 23.227 1.00 89.38 68 ASN A N 1
ATOM 525 C CA . ASN A 1 68 ? -10.069 1.581 22.837 1.00 89.38 68 ASN A CA 1
ATOM 526 C C . ASN A 1 68 ? -11.549 1.832 23.184 1.00 89.38 68 ASN A C 1
ATOM 528 O O . ASN A 1 68 ? -12.074 2.905 22.884 1.00 89.38 68 ASN A O 1
ATOM 532 N N . ILE A 1 69 ? -12.242 0.855 23.780 1.00 90.31 69 ILE A N 1
ATOM 533 C CA . ILE A 1 69 ? -13.658 0.963 24.137 1.00 90.31 69 ILE A CA 1
ATOM 534 C C . ILE A 1 69 ? -13.783 1.474 25.578 1.00 90.31 69 ILE A C 1
ATOM 536 O O . ILE A 1 69 ? -13.146 0.928 26.479 1.00 90.31 69 ILE A O 1
ATOM 540 N N . PRO A 1 70 ? -14.623 2.492 25.834 1.00 90.25 70 PRO A N 1
ATOM 541 C CA . PRO A 1 70 ? -14.873 2.971 27.188 1.00 90.25 70 PRO A CA 1
ATOM 542 C C . PRO A 1 70 ? -15.429 1.878 28.111 1.00 90.25 70 PRO A C 1
ATOM 544 O O . PRO A 1 70 ? -16.344 1.149 27.727 1.00 90.25 70 PRO A O 1
ATOM 547 N N . GLU A 1 71 ? -14.963 1.830 29.363 1.00 89.12 71 GLU A N 1
ATOM 548 C CA . GLU A 1 71 ? -15.338 0.774 30.319 1.00 89.12 71 GLU A CA 1
ATOM 549 C C . GLU A 1 71 ? -16.853 0.636 30.536 1.00 89.12 71 GLU A C 1
ATOM 551 O O . GLU A 1 71 ? -17.365 -0.473 30.698 1.00 89.12 71 GLU A O 1
ATOM 556 N N . PHE A 1 72 ? -17.601 1.745 30.483 1.00 92.00 72 PHE A N 1
ATOM 557 C CA . PHE A 1 72 ? -19.059 1.729 30.648 1.00 92.00 72 PHE A CA 1
ATOM 558 C C . PHE A 1 72 ? -19.796 0.973 29.525 1.00 92.00 72 PHE A C 1
ATOM 560 O O . PHE A 1 72 ? -20.966 0.632 29.685 1.00 92.00 72 PHE A O 1
ATOM 567 N N . LEU A 1 73 ? -19.120 0.683 28.406 1.00 91.31 73 LEU A N 1
ATOM 568 C CA . LEU A 1 73 ? -19.633 -0.077 27.262 1.00 91.31 73 LEU A CA 1
ATOM 569 C C . LEU A 1 73 ? -19.073 -1.504 27.187 1.00 91.31 73 LEU A C 1
ATOM 571 O O . LEU A 1 73 ? -19.321 -2.203 26.205 1.00 91.31 73 LEU A O 1
ATOM 575 N N . ASN A 1 74 ? -18.358 -1.979 28.214 1.00 88.38 74 ASN A N 1
ATOM 576 C CA . ASN A 1 74 ? -17.738 -3.309 28.207 1.00 88.38 74 ASN A CA 1
ATOM 577 C C . ASN A 1 74 ? -18.729 -4.444 27.895 1.00 88.38 74 ASN A C 1
ATOM 579 O O . ASN A 1 74 ? -18.369 -5.385 27.186 1.00 88.38 74 ASN A O 1
ATOM 583 N N . GLY A 1 75 ? -19.985 -4.322 28.344 1.00 90.75 75 GLY A N 1
ATOM 584 C CA . GLY A 1 75 ? -21.052 -5.298 28.081 1.00 90.75 75 GLY A CA 1
ATOM 585 C C . GLY A 1 75 ? -21.452 -5.445 26.606 1.00 90.75 75 GLY A C 1
ATOM 586 O O . GLY A 1 75 ? -22.086 -6.434 26.256 1.00 90.75 75 GLY A O 1
ATOM 587 N N . ILE A 1 76 ? -21.068 -4.499 25.743 1.00 93.50 76 ILE A N 1
ATOM 588 C CA . ILE A 1 76 ? -21.306 -4.535 24.289 1.00 93.50 76 ILE A CA 1
ATOM 589 C C . ILE A 1 76 ? -20.007 -4.426 23.474 1.00 93.50 76 ILE A C 1
ATOM 591 O O . ILE A 1 76 ? -20.048 -4.223 22.262 1.00 93.50 76 ILE A O 1
ATOM 595 N N . SER A 1 77 ? -18.848 -4.561 24.127 1.00 93.00 77 SER A N 1
ATOM 596 C CA . SER A 1 77 ? -17.532 -4.307 23.525 1.00 93.00 77 SER A CA 1
ATOM 597 C C . SER A 1 77 ? -17.268 -5.120 22.253 1.00 93.00 77 SER A C 1
ATOM 599 O O . SER A 1 77 ? -16.730 -4.581 21.293 1.00 93.00 77 SER A O 1
ATOM 601 N N . GLU A 1 78 ? -17.689 -6.384 22.201 1.00 93.69 78 GLU A N 1
ATOM 602 C CA . GLU A 1 78 ? -17.534 -7.235 21.009 1.00 93.69 78 GLU A CA 1
ATOM 603 C C . GLU A 1 78 ? -18.325 -6.706 19.815 1.00 93.69 78 GLU A C 1
ATOM 605 O O . GLU A 1 78 ? -17.764 -6.527 18.739 1.00 93.69 78 GLU A O 1
ATOM 610 N N . SER A 1 79 ? -19.588 -6.328 20.027 1.00 94.69 79 SER A N 1
ATOM 611 C CA . SER A 1 79 ? -20.416 -5.746 18.968 1.00 94.69 79 SER A CA 1
ATOM 612 C C . SER A 1 79 ? -19.840 -4.426 18.446 1.00 94.69 79 SER A C 1
ATOM 614 O O . SER A 1 79 ? -19.927 -4.146 17.249 1.00 94.69 79 SER A O 1
ATOM 616 N N . LEU A 1 80 ? -19.217 -3.623 19.314 1.00 95.12 80 LEU A N 1
ATOM 617 C CA . LEU A 1 80 ? -18.537 -2.391 18.911 1.00 95.12 80 LEU A CA 1
ATOM 618 C C . LEU A 1 80 ? -17.272 -2.667 18.093 1.00 95.12 80 LEU A C 1
ATOM 620 O O . LEU A 1 80 ? -17.051 -1.982 17.093 1.00 95.12 80 LEU A O 1
ATOM 624 N N . VAL A 1 81 ? -16.468 -3.662 18.483 1.00 96.19 81 VAL A N 1
ATOM 625 C CA . VAL A 1 81 ? -15.297 -4.093 17.703 1.00 96.19 81 VAL A CA 1
ATOM 626 C C . VAL A 1 81 ? -15.731 -4.556 16.314 1.00 96.19 81 VAL A C 1
ATOM 628 O O . VAL A 1 81 ? -15.206 -4.046 15.325 1.00 96.19 81 VAL A O 1
ATOM 631 N N . ASP A 1 82 ? -16.731 -5.432 16.223 1.00 96.19 82 ASP A N 1
ATOM 632 C CA . ASP A 1 82 ? -17.229 -5.955 14.944 1.00 96.19 82 ASP A CA 1
ATOM 633 C C . ASP A 1 82 ? -17.795 -4.839 14.056 1.00 96.19 82 ASP A C 1
ATOM 635 O O . ASP A 1 82 ? -17.531 -4.777 12.852 1.00 96.19 82 ASP A O 1
ATOM 639 N N . THR A 1 83 ? -18.532 -3.900 14.658 1.00 95.88 83 THR A N 1
ATOM 640 C CA . THR A 1 83 ? -19.070 -2.730 13.951 1.00 95.88 83 THR A CA 1
ATOM 641 C C . THR A 1 83 ? -17.948 -1.839 13.425 1.00 95.88 83 THR A C 1
ATOM 643 O O . THR A 1 83 ? -18.009 -1.394 12.279 1.00 95.88 83 THR A O 1
ATOM 646 N N . CYS A 1 84 ? -16.907 -1.601 14.226 1.00 95.62 84 CYS A N 1
ATOM 647 C CA . CYS A 1 84 ? -15.728 -0.848 13.808 1.00 95.62 84 CYS A CA 1
ATOM 648 C C . CYS A 1 84 ? -15.017 -1.542 12.641 1.00 95.62 84 CYS A C 1
ATOM 650 O O . CYS A 1 84 ? -14.774 -0.909 11.614 1.00 95.62 84 CYS A O 1
ATOM 652 N N . GLN A 1 85 ? -14.747 -2.847 12.757 1.00 96.62 85 GLN A N 1
ATOM 653 C CA . GLN A 1 85 ? -14.083 -3.620 11.708 1.00 96.62 85 GLN A CA 1
ATOM 654 C C . GLN A 1 85 ? -14.866 -3.564 10.397 1.00 96.62 85 GLN A C 1
ATOM 656 O O . GLN A 1 85 ? -14.289 -3.220 9.364 1.00 96.62 85 GLN A O 1
ATOM 661 N N . SER A 1 86 ? -16.178 -3.812 10.456 1.00 96.88 86 SER A N 1
ATOM 662 C CA . SER A 1 86 ? -17.081 -3.731 9.306 1.00 96.88 86 SER A CA 1
ATOM 663 C C . SER A 1 86 ? -17.091 -2.335 8.686 1.00 96.88 86 SER A C 1
ATOM 665 O O . SER A 1 86 ? -16.945 -2.193 7.473 1.00 96.88 86 SER A O 1
ATOM 667 N N . LEU A 1 87 ? -17.190 -1.281 9.502 1.00 96.31 87 LEU A N 1
ATOM 668 C CA . LEU A 1 87 ? -17.188 0.095 9.015 1.00 96.31 87 LEU A CA 1
ATOM 669 C C . LEU A 1 87 ? -15.888 0.435 8.276 1.00 96.31 87 LEU A C 1
ATOM 671 O O . LEU A 1 87 ? -15.944 0.998 7.183 1.00 96.31 87 LEU A O 1
ATOM 675 N N . VAL A 1 88 ? -14.732 0.075 8.841 1.00 95.56 88 VAL A N 1
ATOM 676 C CA . VAL A 1 88 ? -13.424 0.314 8.213 1.00 95.56 88 VAL A CA 1
ATOM 677 C C . VAL A 1 88 ? -13.301 -0.481 6.909 1.00 95.56 88 VAL A C 1
ATOM 679 O O . VAL A 1 88 ? -12.908 0.084 5.889 1.00 95.56 88 VAL A O 1
ATOM 682 N N . THR A 1 89 ? -13.706 -1.756 6.890 1.00 96.44 89 THR A N 1
ATOM 683 C CA . THR A 1 89 ? -13.697 -2.580 5.669 1.00 96.44 89 THR A CA 1
ATOM 684 C C . THR A 1 89 ? -14.612 -2.013 4.584 1.00 96.44 89 THR A C 1
ATOM 686 O O . THR A 1 89 ? -14.202 -1.919 3.429 1.00 96.44 89 THR A O 1
ATOM 689 N N . ASN A 1 90 ? -15.814 -1.555 4.938 1.00 96.69 90 ASN A N 1
ATOM 690 C CA . ASN A 1 90 ? -16.769 -0.974 3.989 1.00 96.69 90 ASN A CA 1
ATOM 691 C C . ASN A 1 90 ? -16.294 0.367 3.406 1.00 96.69 90 ASN A C 1
ATOM 693 O O . ASN A 1 90 ? -16.792 0.809 2.374 1.00 96.69 90 ASN A O 1
ATOM 697 N N . ARG A 1 91 ? -15.318 1.027 4.042 1.00 95.12 91 ARG A N 1
ATOM 698 C CA . ARG A 1 91 ? -14.678 2.246 3.526 1.00 95.12 91 ARG A CA 1
ATOM 699 C C . ARG A 1 91 ? -13.476 1.971 2.624 1.00 95.12 91 ARG A C 1
ATOM 701 O O . ARG A 1 91 ? -12.865 2.930 2.158 1.00 95.12 91 ARG A O 1
ATOM 708 N N . ARG A 1 92 ? -13.152 0.708 2.327 1.00 94.44 92 ARG A N 1
ATOM 709 C CA . ARG A 1 92 ? -11.984 0.351 1.508 1.00 94.44 92 ARG A CA 1
ATOM 710 C C . ARG A 1 92 ? -11.976 1.019 0.133 1.00 94.44 92 ARG A C 1
ATOM 712 O O . ARG A 1 92 ? -10.918 1.475 -0.276 1.00 94.44 92 ARG A O 1
ATOM 719 N N . GLU A 1 93 ? -13.114 1.129 -0.549 1.00 95.19 93 GLU A N 1
ATOM 720 C CA . GLU A 1 93 ? -13.182 1.802 -1.860 1.00 95.19 93 GLU A CA 1
ATOM 721 C C . GLU A 1 93 ? -12.811 3.287 -1.762 1.00 95.19 93 GLU A C 1
ATOM 723 O O . GLU A 1 93 ? -12.010 3.787 -2.546 1.00 95.19 93 GLU A O 1
ATOM 728 N N . TRP A 1 94 ? -13.321 3.984 -0.742 1.00 93.44 94 TRP A N 1
ATOM 729 C CA . TRP A 1 94 ? -12.951 5.376 -0.480 1.00 93.44 94 TRP A CA 1
ATOM 730 C C . TRP A 1 94 ? -11.459 5.511 -0.139 1.00 93.44 94 TRP A C 1
ATOM 732 O O . TRP A 1 94 ? -10.792 6.421 -0.628 1.00 93.44 94 TRP A O 1
ATOM 742 N N . ILE A 1 95 ? -10.909 4.580 0.651 1.00 92.62 95 ILE A N 1
ATOM 743 C CA . ILE A 1 95 ? -9.467 4.521 0.944 1.00 92.62 95 ILE A CA 1
ATOM 744 C C . ILE A 1 95 ? -8.670 4.327 -0.352 1.00 92.62 95 ILE A C 1
ATOM 746 O O . ILE A 1 95 ? -7.668 5.002 -0.568 1.00 92.62 95 ILE A O 1
ATOM 750 N N . GLN A 1 96 ? -9.116 3.420 -1.219 1.00 94.62 96 GLN A N 1
ATOM 751 C CA . GLN A 1 96 ? -8.469 3.116 -2.489 1.00 94.62 96 GLN A CA 1
ATOM 752 C C . GLN A 1 96 ? -8.430 4.336 -3.415 1.00 94.62 96 GLN A C 1
ATOM 754 O O . GLN A 1 96 ? -7.396 4.592 -4.026 1.00 94.62 96 GLN A O 1
ATOM 759 N N . ASP A 1 97 ? -9.516 5.107 -3.481 1.00 93.69 97 ASP A N 1
ATOM 760 C CA . ASP A 1 97 ? -9.602 6.331 -4.282 1.00 93.69 97 ASP A CA 1
ATOM 761 C C . ASP A 1 97 ? -8.681 7.446 -3.757 1.00 93.69 97 ASP A C 1
ATOM 763 O O . ASP A 1 97 ? -7.970 8.097 -4.528 1.00 93.69 97 ASP A O 1
ATOM 767 N N . ASN A 1 98 ? -8.596 7.603 -2.431 1.00 92.38 98 ASN A N 1
ATOM 768 C CA . ASN A 1 98 ? -7.657 8.542 -1.810 1.00 92.38 98 ASN A CA 1
ATOM 769 C C . ASN A 1 98 ? -6.205 8.134 -2.064 1.00 92.38 98 ASN A C 1
ATOM 771 O O . ASN A 1 98 ? -5.405 8.968 -2.479 1.00 92.38 98 ASN A O 1
ATOM 775 N N .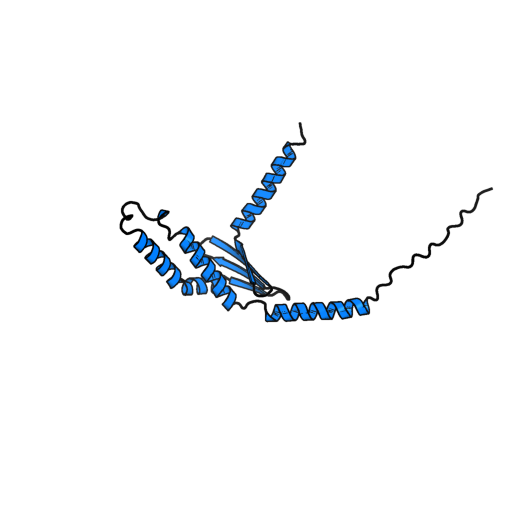 ILE A 1 99 ? -5.873 6.848 -1.894 1.00 92.69 99 ILE A N 1
ATOM 776 C CA . ILE A 1 99 ? -4.550 6.323 -2.255 1.00 92.69 99 ILE A CA 1
ATOM 777 C C . ILE A 1 99 ? -4.283 6.609 -3.726 1.00 92.69 99 ILE A C 1
ATOM 779 O O . ILE A 1 99 ? -3.210 7.089 -4.067 1.00 92.69 99 ILE A O 1
ATOM 783 N N . ASN A 1 100 ? -5.240 6.337 -4.611 1.00 93.81 100 ASN A N 1
ATOM 784 C CA . ASN A 1 100 ? -5.054 6.545 -6.037 1.00 93.81 100 ASN A CA 1
ATOM 785 C C . ASN A 1 100 ? -4.758 8.005 -6.378 1.00 93.81 100 ASN A C 1
ATOM 787 O O . ASN A 1 100 ? -3.869 8.255 -7.188 1.00 93.81 100 ASN A O 1
ATOM 791 N N . THR A 1 101 ? -5.463 8.939 -5.747 1.00 91.81 101 THR A N 1
ATOM 792 C CA . THR A 1 101 ? -5.283 10.378 -5.957 1.00 91.81 101 THR A CA 1
ATOM 793 C C . THR A 1 101 ? -3.956 10.873 -5.384 1.00 91.81 101 THR A C 1
ATOM 795 O O . THR A 1 101 ? -3.246 11.616 -6.053 1.00 91.81 101 THR A O 1
ATOM 798 N N . GLY A 1 102 ? -3.585 10.411 -4.188 1.00 89.75 102 GLY A N 1
ATOM 799 C CA . GLY A 1 102 ? -2.349 10.790 -3.499 1.00 89.75 102 GLY A CA 1
ATOM 800 C C . GLY A 1 102 ? -1.118 9.963 -3.876 1.00 89.75 102 GLY A C 1
ATOM 801 O O . GLY A 1 102 ? -0.108 10.048 -3.185 1.00 89.75 102 GLY A O 1
ATOM 802 N N . THR A 1 103 ? -1.183 9.118 -4.915 1.00 93.00 103 THR A N 1
ATOM 803 C CA . THR A 1 103 ? -0.058 8.258 -5.321 1.00 93.00 103 THR A CA 1
ATOM 804 C C . THR A 1 103 ? 0.581 8.696 -6.628 1.00 93.00 103 THR A C 1
ATOM 806 O O . THR A 1 103 ? -0.026 8.605 -7.704 1.00 93.00 103 THR A O 1
ATOM 809 N N . ASP A 1 104 ? 1.881 8.956 -6.537 1.00 92.88 104 ASP A N 1
ATOM 810 C CA . ASP A 1 104 ? 2.782 9.075 -7.672 1.00 92.88 104 ASP A CA 1
ATOM 811 C C . ASP A 1 104 ? 3.514 7.758 -7.940 1.00 92.88 104 ASP A C 1
ATOM 813 O O . ASP A 1 104 ? 4.054 7.113 -7.037 1.00 92.88 104 ASP A O 1
ATOM 817 N N . ARG A 1 105 ? 3.551 7.355 -9.215 1.00 91.06 105 ARG A N 1
ATOM 818 C CA . ARG A 1 105 ? 4.234 6.139 -9.679 1.00 91.06 105 ARG A CA 1
ATOM 819 C C . ARG A 1 105 ? 5.428 6.502 -10.554 1.00 91.06 105 ARG A C 1
ATOM 821 O O . ARG A 1 105 ? 5.272 7.116 -11.607 1.00 91.06 105 ARG A O 1
ATOM 828 N N . HIS A 1 106 ? 6.599 5.997 -10.189 1.00 90.25 106 HIS A N 1
ATOM 829 C CA . HIS A 1 106 ? 7.808 6.050 -11.002 1.00 90.25 106 HIS A CA 1
ATOM 830 C C . HIS A 1 106 ? 8.189 4.650 -11.477 1.00 90.25 106 HIS A C 1
ATOM 832 O O . HIS A 1 106 ? 8.440 3.751 -10.679 1.00 90.25 106 HIS A O 1
ATOM 838 N N . ASN A 1 107 ? 8.229 4.458 -12.795 1.00 85.94 107 ASN A N 1
ATOM 839 C CA . ASN A 1 107 ? 8.626 3.194 -13.406 1.00 85.94 107 ASN A CA 1
ATOM 840 C C . ASN A 1 107 ? 10.117 3.209 -13.724 1.00 85.94 107 ASN A C 1
ATOM 842 O O . ASN A 1 107 ? 10.568 4.009 -14.541 1.00 85.94 107 ASN A O 1
ATOM 846 N N . ALA A 1 108 ? 10.863 2.299 -13.111 1.00 82.38 108 ALA A N 1
ATOM 847 C CA . ALA A 1 108 ? 12.186 1.916 -13.568 1.00 82.38 108 ALA A CA 1
ATOM 848 C C . ALA A 1 108 ? 12.082 0.667 -14.461 1.00 82.38 108 ALA A C 1
ATOM 850 O O . ALA A 1 108 ? 11.049 0.003 -14.524 1.00 82.38 108 ALA A O 1
ATOM 851 N N . VAL A 1 109 ? 13.175 0.329 -15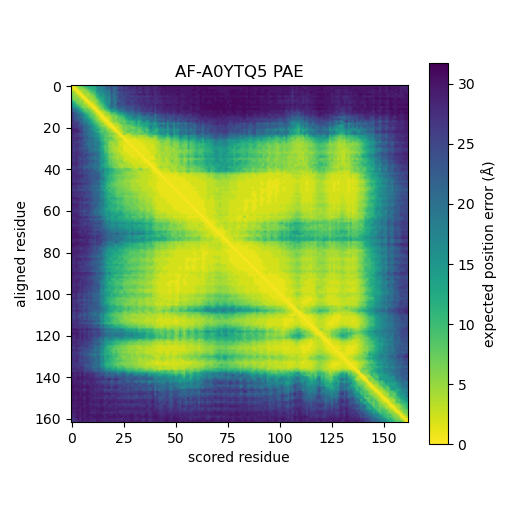.148 1.00 76.25 109 VAL A N 1
ATOM 852 C CA . VAL A 1 109 ? 13.238 -0.845 -16.042 1.00 76.25 109 VAL A CA 1
ATOM 853 C C . VAL A 1 109 ? 12.968 -2.153 -15.287 1.00 76.25 109 VAL A C 1
ATOM 855 O O . VAL A 1 109 ? 12.398 -3.082 -15.846 1.00 76.25 109 VAL A O 1
ATOM 858 N N . LEU A 1 110 ? 13.372 -2.220 -14.017 1.00 82.31 110 LEU A N 1
ATOM 859 C CA . LEU A 1 110 ? 13.361 -3.445 -13.214 1.00 82.31 110 LEU A CA 1
ATOM 860 C C . LEU A 1 110 ? 12.338 -3.421 -12.063 1.00 82.31 110 LEU A C 1
ATOM 862 O O . LEU A 1 110 ? 12.026 -4.459 -11.490 1.00 82.31 110 LEU A O 1
ATOM 866 N N . PHE A 1 111 ? 11.812 -2.253 -11.702 1.00 88.25 111 PHE A N 1
ATOM 867 C CA . PHE A 1 111 ? 10.930 -2.081 -10.547 1.00 88.25 111 PHE A CA 1
ATOM 868 C C . PHE A 1 111 ? 10.061 -0.836 -10.717 1.00 88.25 111 PHE A C 1
ATOM 870 O O . PHE A 1 111 ? 10.350 0.032 -11.540 1.00 88.25 111 PHE A O 1
ATOM 877 N N . SER A 1 112 ? 9.012 -0.709 -9.914 1.00 89.31 112 SER A N 1
ATOM 878 C CA . SER A 1 112 ? 8.270 0.547 -9.772 1.00 89.31 112 SER A CA 1
ATOM 879 C C . SER A 1 112 ? 8.391 1.068 -8.347 1.00 89.31 112 SER A C 1
ATOM 881 O O . SER A 1 112 ? 8.414 0.294 -7.397 1.00 89.31 112 SER A O 1
ATOM 883 N N . ILE A 1 113 ? 8.453 2.385 -8.196 1.00 92.44 113 ILE A N 1
ATOM 884 C CA . ILE A 1 113 ? 8.354 3.055 -6.902 1.00 92.44 113 ILE A CA 1
ATOM 885 C C . ILE A 1 113 ? 7.015 3.780 -6.869 1.00 92.44 113 ILE A C 1
ATOM 887 O O . ILE A 1 113 ? 6.706 4.554 -7.775 1.00 92.44 113 ILE A O 1
ATOM 891 N N . TYR A 1 114 ? 6.241 3.531 -5.823 1.00 92.69 114 TYR A N 1
ATOM 892 C CA . TYR A 1 114 ? 5.013 4.242 -5.508 1.00 92.69 114 TYR A CA 1
ATOM 893 C C . TYR A 1 114 ? 5.267 5.115 -4.286 1.00 92.69 114 TYR A C 1
ATOM 895 O O . TYR A 1 114 ? 5.697 4.614 -3.246 1.00 92.69 114 TYR A O 1
ATOM 903 N N . THR A 1 115 ? 5.016 6.410 -4.414 1.00 92.00 115 THR A N 1
ATOM 904 C CA . THR A 1 115 ? 5.029 7.346 -3.290 1.00 92.00 115 THR A CA 1
ATOM 905 C C . THR A 1 115 ? 3.595 7.757 -3.041 1.00 92.00 115 THR A C 1
ATOM 907 O O . THR A 1 115 ? 2.973 8.321 -3.936 1.00 92.00 115 THR A O 1
ATOM 910 N N . THR A 1 116 ? 3.071 7.441 -1.862 1.00 90.69 116 THR A N 1
ATOM 911 C CA . THR A 1 116 ? 1.699 7.779 -1.484 1.00 90.69 116 THR A CA 1
ATOM 912 C C . THR A 1 116 ? 1.721 8.776 -0.342 1.00 90.69 116 THR A C 1
ATOM 914 O O . THR A 1 116 ? 2.255 8.484 0.731 1.00 90.69 116 THR A O 1
ATOM 917 N N . ASP A 1 117 ? 1.126 9.934 -0.589 1.00 85.81 117 ASP A N 1
ATOM 918 C CA . ASP A 1 117 ? 0.840 10.954 0.405 1.00 85.81 117 ASP A CA 1
ATOM 919 C C . ASP A 1 117 ? -0.585 10.770 0.926 1.00 85.81 117 ASP A C 1
ATOM 921 O O . ASP A 1 117 ? -1.544 10.683 0.158 1.00 85.81 117 ASP A O 1
ATOM 925 N N . PHE A 1 118 ? -0.717 10.662 2.247 1.00 76.62 118 PHE A N 1
ATOM 926 C CA . PHE A 1 118 ? -2.009 10.540 2.906 1.00 76.62 118 PHE A CA 1
ATOM 927 C C . PHE A 1 118 ? -2.345 11.829 3.652 1.00 76.62 118 PHE A C 1
ATOM 929 O O . PHE A 1 118 ? -1.942 12.015 4.804 1.00 76.62 118 PHE A O 1
ATOM 936 N N . ASP A 1 119 ? -3.158 12.675 3.024 1.00 69.88 119 ASP A N 1
ATOM 937 C CA . ASP A 1 119 ? -3.549 13.986 3.564 1.00 69.88 119 ASP A CA 1
ATOM 938 C C . ASP A 1 119 ? -4.243 13.908 4.937 1.00 69.88 119 ASP A C 1
ATOM 940 O O . ASP A 1 119 ? -4.203 14.853 5.720 1.00 69.88 119 ASP A O 1
ATOM 944 N N . PHE A 1 120 ? -4.878 12.777 5.259 1.00 71.44 120 PHE A N 1
ATOM 945 C CA . PHE A 1 120 ? -5.655 12.600 6.491 1.00 71.44 120 PHE A CA 1
ATOM 946 C C . PHE A 1 120 ? -4.864 12.013 7.671 1.00 71.44 120 PHE A C 1
ATOM 948 O O . PHE A 1 120 ? -5.378 12.003 8.789 1.00 71.44 120 PHE A O 1
ATOM 955 N N . VAL A 1 121 ? -3.642 11.512 7.455 1.00 69.88 121 VAL A N 1
ATOM 956 C CA . VAL A 1 121 ? -2.774 10.995 8.535 1.00 69.88 121 VAL A CA 1
ATOM 957 C C . VAL A 1 121 ? -1.409 11.680 8.602 1.00 69.88 121 VAL A C 1
ATOM 959 O O . VAL A 1 121 ? -0.620 11.294 9.455 1.00 69.88 121 VAL A O 1
ATOM 962 N N . ASP A 1 122 ? -1.139 12.684 7.757 1.00 73.88 122 ASP A N 1
ATOM 963 C CA . ASP A 1 122 ? 0.163 13.374 7.649 1.00 73.88 122 ASP A CA 1
ATOM 964 C C . ASP A 1 122 ? 1.341 12.383 7.552 1.00 73.88 122 ASP A C 1
ATOM 966 O O . ASP A 1 122 ? 2.396 12.528 8.168 1.00 73.88 122 ASP A O 1
ATOM 970 N N . LYS A 1 123 ? 1.120 11.296 6.799 1.00 79.56 123 LYS A N 1
ATOM 971 C CA . LYS A 1 123 ? 2.104 10.235 6.576 1.00 79.56 123 LYS A CA 1
ATOM 972 C C . LYS A 1 123 ? 2.368 10.059 5.098 1.00 79.56 123 LYS A C 1
ATOM 974 O O . LYS A 1 123 ? 1.452 10.055 4.275 1.00 79.56 123 LYS A O 1
ATOM 979 N N . ARG A 1 124 ? 3.635 9.794 4.795 1.00 85.62 124 ARG A N 1
ATOM 980 C CA . ARG A 1 124 ? 4.093 9.369 3.478 1.00 85.62 124 ARG A CA 1
ATOM 981 C C . ARG A 1 124 ? 4.565 7.928 3.540 1.00 85.62 124 ARG A C 1
ATOM 983 O O . ARG A 1 124 ? 5.405 7.579 4.374 1.00 85.62 124 ARG A O 1
ATOM 990 N N . TYR A 1 125 ? 4.074 7.124 2.610 1.00 87.69 125 TYR A N 1
ATOM 991 C CA . TYR A 1 125 ? 4.519 5.751 2.415 1.00 87.69 125 TYR A CA 1
ATOM 992 C C . TYR A 1 125 ? 5.269 5.639 1.094 1.00 87.69 125 TYR A C 1
ATOM 994 O O . TYR A 1 125 ? 4.886 6.242 0.086 1.00 87.69 125 TYR A O 1
ATOM 1002 N N . ARG A 1 126 ? 6.345 4.852 1.093 1.00 92.12 126 ARG A N 1
ATOM 1003 C CA . ARG A 1 126 ? 7.054 4.473 -0.131 1.00 92.12 126 ARG A CA 1
ATOM 1004 C C . ARG A 1 126 ? 6.962 2.977 -0.315 1.00 92.12 126 ARG A C 1
ATOM 1006 O O . ARG A 1 126 ? 7.337 2.226 0.578 1.00 92.12 126 ARG A O 1
ATOM 1013 N N . THR A 1 127 ? 6.509 2.560 -1.487 1.00 93.69 127 THR A N 1
ATOM 1014 C CA . THR A 1 127 ? 6.375 1.151 -1.834 1.00 93.69 127 THR A CA 1
ATOM 1015 C C . THR A 1 127 ? 7.204 0.828 -3.062 1.00 93.69 127 THR A C 1
ATOM 1017 O O . THR A 1 127 ? 7.044 1.450 -4.110 1.00 93.69 127 THR A O 1
ATOM 1020 N N . ILE A 1 128 ? 8.079 -0.164 -2.944 1.00 93.44 128 ILE A N 1
ATOM 1021 C CA . ILE A 1 128 ? 8.840 -0.717 -4.060 1.00 93.44 128 ILE A CA 1
ATOM 1022 C C . ILE A 1 128 ? 8.098 -1.948 -4.564 1.00 93.44 128 ILE A C 1
ATOM 1024 O O . ILE A 1 128 ? 7.869 -2.896 -3.817 1.00 93.44 128 ILE A O 1
ATOM 1028 N N . ALA A 1 129 ? 7.734 -1.925 -5.838 1.00 91.81 129 ALA A N 1
ATOM 1029 C CA . ALA A 1 129 ? 7.198 -3.066 -6.550 1.00 91.81 129 ALA A CA 1
ATOM 1030 C C . ALA A 1 129 ? 8.308 -3.734 -7.359 1.00 91.81 129 ALA A C 1
ATOM 1032 O O . ALA A 1 129 ? 8.939 -3.097 -8.206 1.00 91.81 129 ALA A O 1
ATOM 1033 N N . VAL A 1 130 ? 8.569 -5.006 -7.076 1.00 90.31 130 VAL A N 1
ATOM 1034 C CA . VAL A 1 130 ? 9.646 -5.767 -7.710 1.00 90.31 130 VAL A CA 1
ATOM 1035 C C . VAL A 1 130 ? 9.291 -7.252 -7.717 1.00 90.31 130 VAL A C 1
ATOM 1037 O O . VAL A 1 130 ? 8.796 -7.777 -6.723 1.00 90.31 130 VAL A O 1
ATOM 1040 N N . PHE A 1 131 ? 9.510 -7.933 -8.846 1.00 86.56 131 PHE A N 1
ATOM 1041 C CA . PHE A 1 131 ? 9.223 -9.369 -9.007 1.00 86.56 131 PHE A CA 1
ATOM 1042 C C . PHE A 1 131 ? 7.819 -9.797 -8.525 1.00 86.56 131 PHE A C 1
ATOM 1044 O O . PHE A 1 131 ? 7.694 -10.789 -7.811 1.00 86.56 131 PHE A O 1
ATOM 1051 N N . GLY A 1 132 ? 6.763 -9.044 -8.846 1.00 84.12 132 GLY A N 1
ATOM 1052 C CA . GLY A 1 132 ? 5.396 -9.382 -8.416 1.00 84.12 132 GLY A CA 1
ATOM 1053 C C . GLY A 1 132 ? 5.078 -9.105 -6.943 1.00 84.12 132 GLY A C 1
ATOM 1054 O O . GLY A 1 132 ? 4.001 -9.465 -6.482 1.00 84.12 132 GLY A O 1
ATOM 1055 N N . ASN A 1 133 ? 5.990 -8.484 -6.192 1.00 90.56 133 ASN A N 1
ATOM 1056 C CA . ASN A 1 133 ? 5.835 -8.226 -4.762 1.00 90.56 133 ASN A CA 1
ATOM 1057 C C . ASN A 1 133 ? 5.850 -6.726 -4.458 1.00 90.56 133 ASN A C 1
ATOM 1059 O O . ASN A 1 133 ? 6.408 -5.941 -5.225 1.00 90.56 133 ASN A O 1
ATOM 1063 N N . PHE A 1 134 ? 5.281 -6.351 -3.310 1.00 93.75 134 PHE A N 1
ATOM 1064 C CA . PHE A 1 134 ? 5.295 -4.992 -2.769 1.00 93.75 134 PHE A CA 1
ATOM 1065 C C . PHE A 1 134 ? 6.068 -4.948 -1.450 1.00 93.75 134 PHE A C 1
ATOM 1067 O O . PHE A 1 134 ? 5.805 -5.739 -0.545 1.00 93.75 134 PHE A O 1
ATOM 1074 N N . LEU A 1 135 ? 6.999 -4.005 -1.339 1.00 92.69 135 LEU A N 1
ATOM 1075 C CA . LEU A 1 135 ? 7.756 -3.710 -0.125 1.00 92.69 135 LEU A CA 1
ATOM 1076 C C . LEU A 1 135 ? 7.473 -2.267 0.283 1.00 92.69 135 LEU A C 1
ATOM 1078 O O . LEU A 1 135 ? 7.916 -1.347 -0.403 1.00 92.69 135 LEU A O 1
ATOM 1082 N N . THR A 1 136 ? 6.722 -2.073 1.363 1.00 91.88 136 THR A N 1
ATOM 1083 C CA . THR A 1 136 ? 6.306 -0.750 1.843 1.00 91.88 136 THR A CA 1
ATOM 1084 C C . THR A 1 136 ? 7.097 -0.336 3.071 1.00 91.88 136 THR A C 1
ATOM 1086 O O . THR A 1 136 ? 7.303 -1.131 3.981 1.00 91.88 136 THR A O 1
ATOM 1089 N N . PHE A 1 137 ? 7.488 0.932 3.099 1.00 88.00 137 PHE A N 1
ATOM 1090 C CA . PHE A 1 137 ? 8.198 1.570 4.197 1.00 88.00 137 PHE A CA 1
ATOM 1091 C C . PHE A 1 137 ? 7.409 2.806 4.631 1.00 88.00 137 PHE A C 1
ATOM 1093 O O . PHE A 1 137 ? 7.050 3.633 3.779 1.00 88.00 137 PHE A O 1
ATOM 1100 N N . SER A 1 138 ? 7.142 2.939 5.934 1.00 80.75 138 SER A N 1
ATOM 1101 C CA . SER A 1 138 ? 6.639 4.195 6.491 1.00 80.75 138 SER A CA 1
ATOM 1102 C C . SER A 1 138 ? 7.802 5.146 6.766 1.00 80.75 138 SER A C 1
ATOM 1104 O O . SER A 1 138 ? 8.910 4.741 7.117 1.00 80.75 138 SER A O 1
ATOM 1106 N N . SER A 1 139 ? 7.538 6.445 6.654 1.00 69.38 139 SER A N 1
ATOM 1107 C CA . SER A 1 139 ? 8.495 7.492 7.032 1.00 69.38 139 SER A CA 1
ATOM 1108 C C . SER A 1 139 ? 8.877 7.454 8.521 1.00 69.38 139 SER A C 1
ATOM 1110 O O . SER A 1 139 ? 9.915 7.990 8.900 1.00 69.38 139 SER A O 1
ATOM 1112 N N . GLU A 1 140 ? 8.062 6.826 9.370 1.00 67.44 140 GLU A N 1
ATOM 1113 C CA . GLU A 1 140 ? 8.344 6.654 10.803 1.00 67.44 140 GLU A CA 1
ATOM 1114 C C . GLU A 1 140 ? 9.373 5.547 11.068 1.00 67.44 140 GLU A C 1
ATOM 1116 O O . GLU A 1 140 ? 10.251 5.720 11.913 1.00 67.44 140 GLU A O 1
ATOM 1121 N N . ASP A 1 141 ? 9.336 4.466 10.285 1.00 59.19 141 ASP A N 1
ATOM 1122 C CA . ASP A 1 141 ? 10.286 3.347 10.381 1.00 59.19 141 ASP A CA 1
ATOM 1123 C C . ASP A 1 141 ? 11.700 3.782 9.949 1.00 59.19 141 ASP A C 1
ATOM 1125 O O . ASP A 1 141 ? 12.718 3.344 10.495 1.00 59.19 141 ASP A O 1
ATOM 1129 N N . LEU A 1 142 ? 11.774 4.709 8.987 1.00 58.19 142 LEU A N 1
ATOM 1130 C CA . LEU A 1 142 ? 13.030 5.291 8.506 1.00 58.19 142 LEU A CA 1
ATOM 1131 C C . LEU A 1 142 ? 13.680 6.215 9.548 1.00 58.19 142 LEU A C 1
ATOM 1133 O O . LEU A 1 142 ? 14.893 6.158 9.739 1.00 58.19 142 LEU A O 1
ATOM 1137 N N . GLN A 1 143 ? 12.883 6.998 10.282 1.00 54.81 143 GLN A N 1
ATOM 1138 C CA . GLN A 1 143 ? 13.388 7.847 11.370 1.00 54.81 143 GLN A CA 1
ATOM 1139 C C . GLN A 1 143 ? 13.878 7.025 12.566 1.00 54.81 143 GLN A C 1
ATOM 1141 O O . GLN A 1 143 ? 14.799 7.430 13.275 1.00 54.81 143 GLN A O 1
ATOM 1146 N N . GLN A 1 144 ? 13.283 5.855 12.797 1.00 54.31 144 GLN A N 1
ATOM 1147 C CA . GLN A 1 144 ? 13.708 4.962 13.867 1.00 54.31 144 GLN A CA 1
ATOM 1148 C C . GLN A 1 144 ? 15.036 4.271 13.532 1.00 54.31 144 GLN A C 1
ATOM 1150 O O . GLN A 1 144 ? 15.871 4.113 14.416 1.00 54.31 144 GLN A O 1
ATOM 1155 N N . THR A 1 145 ? 15.279 3.964 12.256 1.00 55.97 145 THR A N 1
ATOM 1156 C CA . THR A 1 145 ? 16.557 3.408 11.782 1.00 55.97 145 THR A CA 1
ATOM 1157 C C . THR A 1 145 ? 17.693 4.435 11.899 1.00 55.97 145 THR A C 1
ATOM 1159 O O . THR A 1 145 ? 18.748 4.118 12.441 1.00 55.97 145 THR A O 1
ATOM 1162 N N . GLU A 1 146 ? 17.450 5.695 11.517 1.00 57.00 146 GLU A N 1
ATOM 1163 C CA . GLU A 1 146 ? 18.417 6.796 11.678 1.00 57.00 146 GLU A CA 1
ATOM 1164 C C . GLU A 1 146 ? 18.713 7.101 13.157 1.00 57.00 146 GLU A C 1
ATOM 1166 O O . GLU A 1 146 ? 19.848 7.397 13.538 1.00 57.00 146 GLU A O 1
ATOM 1171 N N . LYS A 1 147 ? 17.704 6.998 14.031 1.00 49.16 147 LYS A N 1
ATOM 1172 C CA . LYS A 1 147 ? 17.889 7.216 15.469 1.00 49.16 147 LYS A CA 1
ATOM 1173 C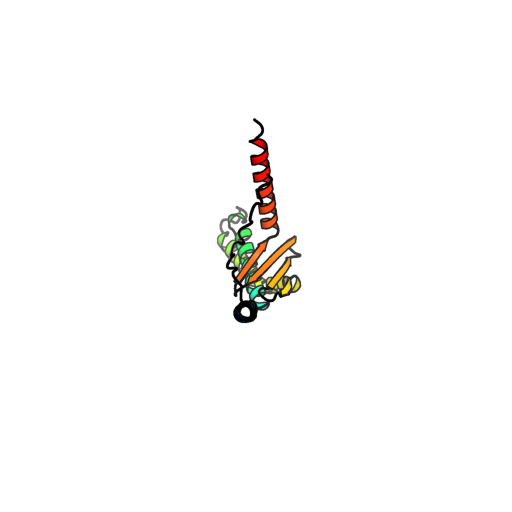 C . LYS A 1 147 ? 18.664 6.075 16.134 1.00 49.16 147 LYS A C 1
ATOM 1175 O O . LYS A 1 147 ? 19.459 6.345 17.026 1.00 49.16 147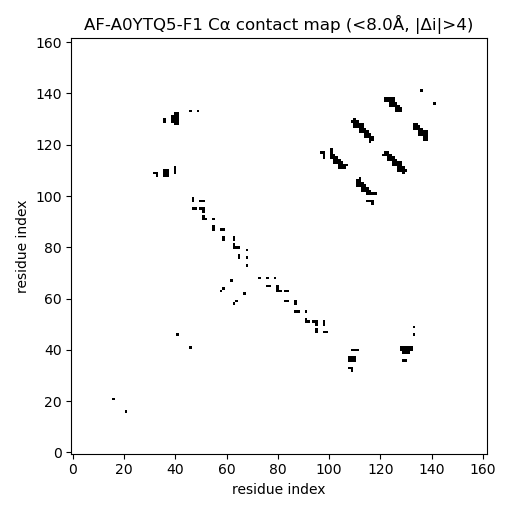 LYS A O 1
ATOM 1180 N N . VAL A 1 148 ? 18.453 4.827 15.716 1.00 57.47 148 VAL A N 1
ATOM 1181 C CA . VAL A 1 148 ? 19.171 3.657 16.253 1.00 57.47 148 VAL A CA 1
ATOM 1182 C C . VAL A 1 148 ? 20.639 3.663 15.813 1.00 57.47 148 VAL A C 1
ATOM 1184 O O . VAL A 1 148 ? 21.508 3.463 16.656 1.00 57.47 148 VAL A O 1
ATOM 1187 N N . GLU A 1 149 ? 20.935 4.021 14.559 1.00 57.16 149 GLU A N 1
ATOM 1188 C CA . GLU A 1 149 ? 22.314 4.186 14.067 1.00 57.16 149 GLU A CA 1
ATOM 1189 C C . GLU A 1 149 ? 23.060 5.332 14.781 1.00 57.16 149 GLU A C 1
ATOM 1191 O O . GLU A 1 149 ? 24.249 5.224 15.086 1.00 57.16 149 GLU A O 1
ATOM 1196 N N . ASN A 1 150 ? 22.365 6.424 15.119 1.00 54.72 150 ASN A N 1
ATOM 1197 C CA . ASN A 1 150 ? 22.951 7.507 15.915 1.00 54.72 150 ASN A CA 1
ATOM 1198 C C . ASN A 1 150 ? 23.169 7.120 17.388 1.00 54.72 150 ASN A C 1
ATOM 1200 O O . ASN A 1 150 ? 24.129 7.584 17.993 1.00 54.72 150 ASN A O 1
ATOM 1204 N N . VAL A 1 151 ? 22.317 6.278 17.980 1.00 58.97 151 VAL A N 1
ATOM 1205 C CA . VAL A 1 151 ? 22.485 5.826 19.374 1.00 58.97 151 VAL A CA 1
ATOM 1206 C C . VAL A 1 151 ? 23.634 4.819 19.497 1.00 58.97 151 VAL A C 1
ATOM 1208 O O . VAL A 1 151 ? 24.448 4.949 20.406 1.00 58.97 151 VAL A O 1
ATOM 1211 N N . GLU A 1 152 ? 23.776 3.892 18.547 1.00 57.38 152 GLU A N 1
ATOM 1212 C CA . GLU A 1 152 ? 24.879 2.917 18.529 1.00 57.38 152 GLU A CA 1
ATOM 1213 C C . GLU A 1 152 ? 26.248 3.583 18.284 1.00 57.38 152 GLU A C 1
ATOM 1215 O O . GLU A 1 152 ? 27.258 3.193 18.875 1.00 57.38 152 GLU A O 1
ATOM 1220 N N . ASN A 1 153 ? 26.297 4.658 17.489 1.00 53.22 153 ASN A N 1
ATOM 1221 C CA . ASN A 1 153 ? 27.518 5.453 17.321 1.00 53.22 153 ASN A CA 1
ATOM 1222 C C . ASN A 1 153 ? 27.877 6.288 18.565 1.00 53.22 153 ASN A C 1
ATOM 1224 O O . ASN A 1 153 ? 29.056 6.518 18.822 1.00 53.22 153 ASN A O 1
ATOM 1228 N N . VAL A 1 154 ? 26.901 6.734 19.362 1.00 56.94 154 VAL A N 1
ATOM 1229 C CA . VAL A 1 154 ? 27.163 7.509 20.593 1.00 56.94 154 VAL A CA 1
ATOM 1230 C C . VAL A 1 154 ? 27.652 6.619 21.741 1.00 56.94 154 VAL A C 1
ATOM 1232 O O . VAL A 1 154 ? 28.445 7.071 22.570 1.00 56.94 154 VAL A O 1
ATOM 1235 N N . GLU A 1 155 ? 27.232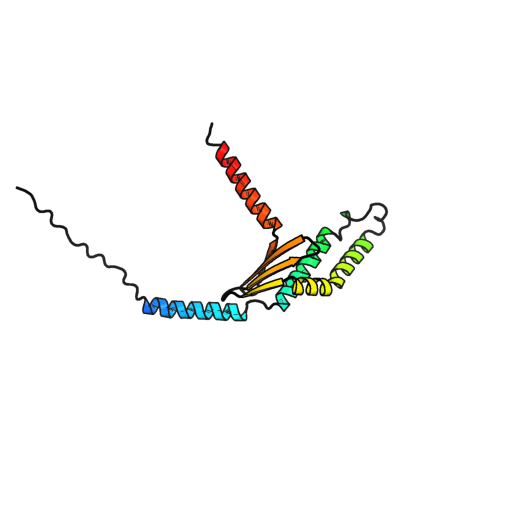 5.356 21.789 1.00 55.25 155 GLU A N 1
ATOM 1236 C CA . GLU A 1 155 ? 27.683 4.407 22.814 1.00 55.25 155 GLU A CA 1
ATOM 1237 C C . GLU A 1 155 ? 29.120 3.917 22.546 1.00 55.25 155 GLU A C 1
ATOM 1239 O O . GLU A 1 155 ? 29.936 3.881 23.464 1.00 55.25 155 GLU A O 1
ATOM 1244 N N . ASN A 1 156 ? 29.494 3.691 21.280 1.00 52.25 156 ASN A N 1
ATOM 1245 C CA . ASN A 1 156 ? 30.859 3.282 20.918 1.00 52.25 156 ASN A CA 1
ATOM 1246 C C . ASN A 1 156 ? 31.910 4.405 21.038 1.00 52.25 156 ASN A C 1
ATOM 1248 O O . ASN A 1 156 ? 33.083 4.120 21.256 1.00 52.25 156 ASN A O 1
ATOM 1252 N N . VAL A 1 157 ? 31.524 5.684 20.941 1.00 55.66 157 VAL A N 1
ATOM 1253 C CA . VAL A 1 157 ? 32.468 6.813 21.097 1.00 55.66 157 VAL A CA 1
ATOM 1254 C C . VAL A 1 157 ? 32.854 7.058 22.562 1.00 55.66 157 VAL A C 1
ATOM 1256 O O . VAL A 1 157 ? 33.933 7.581 22.825 1.00 55.66 157 VAL A O 1
ATOM 1259 N N . ASN A 1 158 ? 32.020 6.660 23.526 1.00 52.94 158 ASN A N 1
ATOM 1260 C CA . ASN A 1 158 ? 32.297 6.881 24.951 1.00 52.94 158 ASN A CA 1
ATOM 1261 C C . ASN A 1 158 ? 33.088 5.747 25.621 1.00 52.94 158 ASN A C 1
ATOM 1263 O O . ASN A 1 158 ? 33.435 5.878 26.792 1.00 52.94 158 ASN A O 1
ATOM 1267 N N . GLN A 1 159 ? 33.387 4.657 24.908 1.00 46.88 159 GLN A N 1
ATOM 1268 C CA . GLN A 1 159 ? 34.057 3.485 25.482 1.00 46.88 159 GLN A CA 1
ATOM 1269 C C . GLN A 1 159 ? 35.550 3.368 25.115 1.00 46.88 159 GLN A C 1
ATOM 1271 O O . GLN A 1 159 ? 36.239 2.515 25.664 1.00 46.88 159 GLN A O 1
ATOM 1276 N N . ASP A 1 160 ? 36.068 4.272 24.272 1.00 46.59 160 ASP A N 1
ATOM 1277 C CA . ASP A 1 160 ? 37.496 4.373 23.907 1.00 46.59 160 ASP A CA 1
ATOM 1278 C C . ASP A 1 160 ? 38.235 5.521 24.635 1.00 46.59 160 ASP A C 1
ATOM 1280 O O . ASP A 1 160 ? 39.367 5.870 24.290 1.00 46.59 160 ASP A O 1
ATOM 1284 N N . SER A 1 161 ? 37.612 6.128 25.650 1.00 47.44 161 SER A N 1
ATOM 1285 C CA . SER A 1 161 ? 38.194 7.236 26.422 1.00 47.44 161 SER A CA 1
ATOM 1286 C C . SER A 1 161 ? 38.143 7.034 27.940 1.00 47.44 161 SER A C 1
ATOM 1288 O O . SER A 1 161 ? 37.831 7.974 28.672 1.00 47.44 161 SER A O 1
ATOM 1290 N N . GLU A 1 162 ? 38.501 5.835 28.408 1.00 39.75 162 GLU A N 1
ATOM 1291 C CA . GLU A 1 162 ? 38.921 5.591 29.800 1.00 39.75 162 GLU A CA 1
ATOM 1292 C C . GLU A 1 162 ? 40.207 4.755 29.877 1.00 39.75 162 GLU A C 1
ATOM 1294 O O . GLU A 1 162 ? 40.296 3.717 29.182 1.00 39.75 162 GLU A O 1
#

Radius of gyration: 28.58 Å; Cα contacts (8 Å, |Δi|>4): 140; chains: 1; bounding box: 104×28×58 Å

Sequence (162 aa):
MIGTFDRKKNNSGGFKPNWGDFLGKGAIVLAILAGTMYLTNPSREEYLNYASGRLVTEAQEKWCTKSNIPEFLNGISESLVDTCQSLVTNRREWIQDNINTGTDRHNAVLFSIYTTDFDFVDKRYRTIAVFGNFLTFSSEDLQQTEKVENVENVENVNQDSE